Protein AF-A0A1A8A1M4-F1 (afdb_monomer)

Structure (mmCIF, N/CA/C/O backbone):
data_AF-A0A1A8A1M4-F1
#
_entry.id   AF-A0A1A8A1M4-F1
#
loop_
_atom_site.group_PDB
_atom_site.id
_atom_site.type_symbol
_atom_site.label_atom_id
_atom_site.label_alt_id
_atom_site.label_comp_id
_atom_site.label_asym_id
_atom_site.label_entity_id
_atom_site.label_seq_id
_atom_site.pdbx_PDB_ins_code
_atom_site.Cartn_x
_atom_site.Cartn_y
_atom_site.Cartn_z
_atom_site.occupancy
_atom_site.B_iso_or_equiv
_atom_site.auth_seq_id
_atom_site.auth_comp_id
_atom_site.auth_asym_id
_atom_site.auth_atom_id
_atom_site.pdbx_PDB_model_num
ATOM 1 N N . MET A 1 1 ? 53.811 15.452 -68.471 1.00 38.47 1 MET A N 1
ATOM 2 C CA . MET A 1 1 ? 53.722 16.436 -67.363 1.00 38.47 1 MET A CA 1
ATOM 3 C C . MET A 1 1 ? 52.511 16.115 -66.480 1.00 38.47 1 MET A C 1
ATOM 5 O O . MET A 1 1 ? 51.394 16.245 -66.957 1.00 38.47 1 MET A O 1
ATOM 9 N N . ARG A 1 2 ? 52.682 15.656 -65.227 1.00 44.91 2 ARG A N 1
ATOM 10 C CA . ARG A 1 2 ? 51.555 15.418 -64.293 1.00 44.91 2 ARG A CA 1
ATOM 11 C C . ARG A 1 2 ? 51.479 16.559 -63.274 1.00 44.91 2 ARG A C 1
ATOM 13 O O . ARG A 1 2 ? 52.319 16.646 -62.382 1.00 44.91 2 ARG A O 1
ATOM 20 N N . LYS A 1 3 ? 50.482 17.441 -63.409 1.00 47.72 3 LYS A N 1
ATOM 21 C CA . LYS A 1 3 ? 50.199 18.503 -62.430 1.00 47.72 3 LYS A CA 1
ATOM 22 C C . LYS A 1 3 ? 49.657 17.856 -61.147 1.00 47.72 3 LYS A C 1
ATOM 24 O O . LYS A 1 3 ? 48.530 17.374 -61.122 1.00 47.72 3 LYS A O 1
ATOM 29 N N . LYS A 1 4 ? 50.462 17.823 -60.077 1.00 54.47 4 LYS A N 1
ATOM 30 C CA . LYS A 1 4 ? 49.992 17.457 -58.731 1.00 54.47 4 LYS A CA 1
ATOM 31 C C . LYS A 1 4 ? 49.050 18.554 -58.232 1.00 54.47 4 LYS A C 1
ATOM 33 O O . LYS A 1 4 ? 49.494 19.639 -57.862 1.00 54.47 4 LYS A O 1
ATOM 38 N N . VAL A 1 5 ? 47.755 18.255 -58.200 1.00 59.38 5 VAL A N 1
ATOM 39 C CA . VAL A 1 5 ? 46.751 19.073 -57.515 1.00 59.38 5 VAL A CA 1
ATOM 40 C C . VAL A 1 5 ? 47.059 19.017 -56.016 1.00 59.38 5 VAL A C 1
ATOM 42 O O . VAL A 1 5 ? 46.795 18.019 -55.346 1.00 59.38 5 VAL A O 1
ATOM 45 N N . LYS A 1 6 ? 47.674 20.077 -55.475 1.00 56.75 6 LYS A N 1
ATOM 46 C CA . LYS A 1 6 ? 47.853 20.256 -54.026 1.00 56.75 6 LYS A CA 1
ATOM 47 C C . LYS A 1 6 ? 46.473 20.460 -53.398 1.00 56.75 6 LYS A C 1
ATOM 49 O O . LYS A 1 6 ? 45.970 21.577 -53.317 1.00 56.75 6 LYS A O 1
ATOM 54 N N . CYS A 1 7 ? 45.848 19.373 -52.950 1.00 57.12 7 CYS A N 1
ATOM 55 C CA . CYS A 1 7 ? 44.631 19.456 -52.153 1.00 57.12 7 CYS A CA 1
ATOM 56 C C . CYS A 1 7 ? 44.960 20.159 -50.823 1.00 57.12 7 CYS A C 1
ATOM 58 O O . CYS A 1 7 ? 45.786 19.692 -50.038 1.00 57.12 7 CYS A O 1
ATOM 60 N N . ASN A 1 8 ? 44.334 21.313 -50.596 1.00 55.44 8 ASN A N 1
ATOM 61 C CA . ASN A 1 8 ? 44.647 22.241 -49.513 1.00 55.44 8 ASN A CA 1
ATOM 62 C C . ASN A 1 8 ? 44.295 21.638 -48.133 1.00 55.44 8 ASN A C 1
ATOM 64 O O . ASN A 1 8 ? 43.135 21.654 -47.712 1.00 55.44 8 ASN A O 1
ATOM 68 N N . LYS A 1 9 ? 45.304 21.097 -47.426 1.00 58.53 9 LYS A N 1
ATOM 69 C CA . LYS A 1 9 ? 45.198 20.506 -46.071 1.00 58.53 9 LYS A CA 1
ATOM 70 C C . LYS A 1 9 ? 44.503 21.437 -45.063 1.00 58.53 9 LYS A C 1
ATOM 72 O O . LYS A 1 9 ? 43.788 20.948 -44.194 1.00 58.53 9 LYS A O 1
ATOM 77 N N . LYS A 1 10 ? 44.632 22.762 -45.225 1.00 56.28 10 LYS A N 1
ATOM 78 C CA . LYS A 1 10 ? 44.061 23.779 -44.324 1.00 56.28 10 LYS A CA 1
ATOM 79 C C . LYS A 1 10 ? 42.527 23.767 -44.310 1.00 56.28 10 LYS A C 1
ATOM 81 O O . LYS A 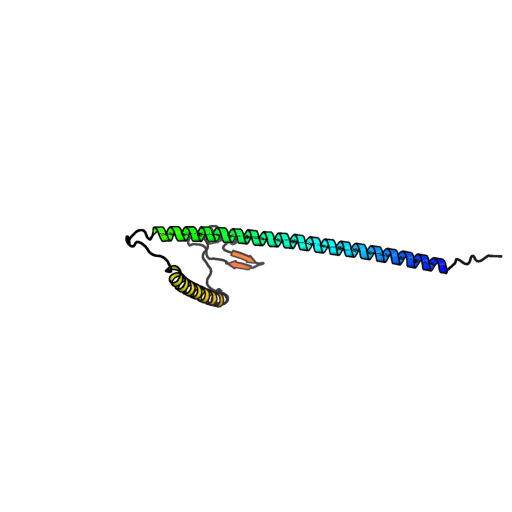1 10 ? 41.923 23.946 -43.258 1.00 56.28 10 LYS A O 1
ATOM 86 N N . LYS A 1 11 ? 41.883 23.465 -45.448 1.00 54.53 11 LYS A N 1
ATOM 87 C CA . LYS A 1 11 ? 40.417 23.338 -45.513 1.00 54.53 11 LYS A CA 1
ATOM 88 C C . LYS A 1 11 ? 39.923 22.093 -44.763 1.00 54.53 11 LYS A C 1
ATOM 90 O O . LYS A 1 11 ? 38.940 22.192 -44.042 1.00 54.53 11 LYS A O 1
ATOM 95 N N . LYS A 1 12 ? 40.616 20.947 -44.850 1.00 56.22 12 LYS A N 1
ATOM 96 C CA . LYS A 1 12 ? 40.195 19.687 -44.191 1.00 56.22 12 LYS A CA 1
ATOM 97 C C . LYS A 1 12 ? 40.135 19.779 -42.656 1.00 56.22 12 LYS A C 1
ATOM 99 O O . LYS A 1 12 ? 39.236 19.183 -42.073 1.00 56.22 12 LYS A O 1
ATOM 104 N N . GLY A 1 13 ? 41.041 20.525 -42.015 1.00 59.72 13 GLY A N 1
ATOM 105 C CA . GLY A 1 13 ? 41.029 20.722 -40.556 1.00 59.72 13 GLY A CA 1
ATOM 106 C C . GLY A 1 13 ? 39.845 21.564 -40.065 1.00 59.72 13 GLY A C 1
ATOM 107 O O . GLY A 1 13 ? 39.176 21.188 -39.110 1.00 59.72 13 GLY A O 1
ATOM 108 N N . HIS A 1 14 ? 39.511 22.645 -40.778 1.00 57.06 14 HIS A N 1
ATOM 109 C CA . HIS A 1 14 ? 38.377 23.512 -40.432 1.00 57.06 14 HIS A CA 1
ATOM 110 C C . HIS A 1 14 ? 37.026 22.773 -40.491 1.00 57.06 14 HIS A C 1
ATOM 112 O O . HIS A 1 14 ? 36.193 22.927 -39.601 1.00 57.06 14 HIS A O 1
ATOM 118 N N . TRP A 1 15 ? 36.821 21.920 -41.503 1.00 53.28 15 TRP A N 1
ATOM 119 C CA . TRP A 1 15 ? 35.607 21.099 -41.606 1.00 53.28 15 TRP A CA 1
ATOM 120 C C . TRP A 1 15 ? 35.506 20.033 -40.509 1.00 53.28 15 TRP A C 1
ATOM 122 O O . TRP A 1 15 ? 34.394 19.698 -40.113 1.00 53.28 15 TRP A O 1
ATOM 132 N N . ARG A 1 16 ? 36.636 19.502 -40.022 1.00 59.44 16 ARG A N 1
ATOM 133 C CA . ARG A 1 16 ? 36.664 18.525 -38.924 1.00 59.44 16 ARG A CA 1
ATOM 134 C C . ARG A 1 16 ? 36.286 19.185 -37.595 1.00 59.44 16 ARG A C 1
ATOM 136 O O . ARG A 1 16 ? 35.302 18.763 -37.001 1.00 59.44 16 ARG A O 1
ATOM 143 N N . ASN A 1 17 ? 36.923 20.307 -37.252 1.00 62.34 17 ASN A N 1
ATOM 144 C CA . ASN A 1 17 ? 36.584 21.076 -36.047 1.00 62.34 17 ASN A CA 1
ATOM 145 C C . ASN A 1 17 ? 35.116 21.531 -36.045 1.00 62.34 17 ASN A C 1
ATOM 147 O O . ASN A 1 17 ? 34.441 21.465 -35.026 1.00 62.34 17 ASN A O 1
ATOM 151 N N . LYS A 1 18 ? 34.574 21.949 -37.200 1.00 63.66 18 LYS A N 1
ATOM 152 C CA . LYS A 1 18 ? 33.163 22.361 -37.309 1.00 63.66 18 LYS A CA 1
ATOM 153 C C . LYS A 1 18 ? 32.174 21.203 -37.116 1.00 63.66 18 LYS A C 1
ATOM 155 O O . LYS A 1 18 ? 31.044 21.444 -36.697 1.00 63.66 18 LYS A O 1
ATOM 160 N N . LYS A 1 19 ? 32.572 19.967 -37.437 1.00 61.72 19 LYS A N 1
ATOM 161 C CA . LYS A 1 19 ? 31.767 18.766 -37.168 1.00 61.72 19 LYS A CA 1
ATOM 162 C C . LYS A 1 19 ? 31.828 18.386 -35.693 1.00 61.72 19 LYS A C 1
ATOM 164 O O . LYS A 1 19 ? 30.778 18.185 -35.102 1.00 61.72 19 LYS A O 1
ATOM 169 N N . GLU A 1 20 ? 33.015 18.388 -35.095 1.00 65.50 20 GLU A N 1
ATOM 170 C CA . GLU A 1 20 ? 33.203 18.079 -33.670 1.00 65.50 20 GLU A CA 1
ATOM 171 C C . GLU A 1 20 ? 32.451 19.069 -32.771 1.00 65.50 20 GLU A C 1
ATOM 173 O O . GLU A 1 20 ? 31.742 18.660 -31.860 1.00 65.50 20 GLU A O 1
ATOM 178 N N . HIS A 1 21 ? 32.471 20.363 -33.102 1.00 61.91 21 HIS A N 1
ATOM 179 C CA . HIS A 1 21 ? 31.728 21.385 -32.355 1.00 61.91 21 HIS A CA 1
ATOM 180 C C . HIS A 1 21 ? 30.199 21.276 -32.500 1.00 61.91 21 HIS A C 1
ATOM 182 O O . HIS A 1 21 ? 29.466 21.757 -31.636 1.00 61.91 21 HIS A O 1
ATOM 188 N N . LYS A 1 22 ? 29.705 20.689 -33.602 1.00 63.59 22 LYS A N 1
ATOM 189 C CA . LYS A 1 22 ? 28.276 20.379 -33.781 1.00 63.59 22 LYS A CA 1
ATOM 190 C C . LYS A 1 22 ? 27.877 19.132 -32.997 1.00 63.59 22 LYS A C 1
ATOM 192 O O . LYS A 1 22 ? 26.816 19.153 -32.390 1.00 63.59 22 LYS A O 1
ATOM 197 N N . GLN A 1 23 ? 28.727 18.107 -33.007 1.00 61.88 23 GLN A N 1
ATOM 198 C CA . GLN A 1 23 ? 28.512 16.854 -32.286 1.00 61.88 23 GLN A CA 1
ATOM 199 C C . GLN A 1 23 ? 28.488 17.088 -30.768 1.00 61.88 23 GLN A C 1
ATOM 201 O O . GLN A 1 23 ? 27.541 16.706 -30.098 1.00 61.88 23 GLN A O 1
ATOM 206 N N . LEU A 1 24 ? 29.463 17.842 -30.246 1.00 63.28 24 LEU A N 1
ATOM 207 C CA . LEU A 1 24 ? 29.519 18.177 -28.823 1.00 63.28 24 LEU A CA 1
ATOM 208 C C . LEU A 1 24 ? 28.249 18.916 -28.378 1.00 63.28 24 LEU A C 1
ATOM 210 O O . LEU A 1 24 ? 27.706 18.626 -27.325 1.00 63.28 24 LEU A O 1
ATOM 214 N N . LYS A 1 25 ? 27.735 19.825 -29.220 1.00 62.88 25 LYS A N 1
ATOM 215 C CA . LYS A 1 25 ? 26.529 20.609 -28.928 1.00 62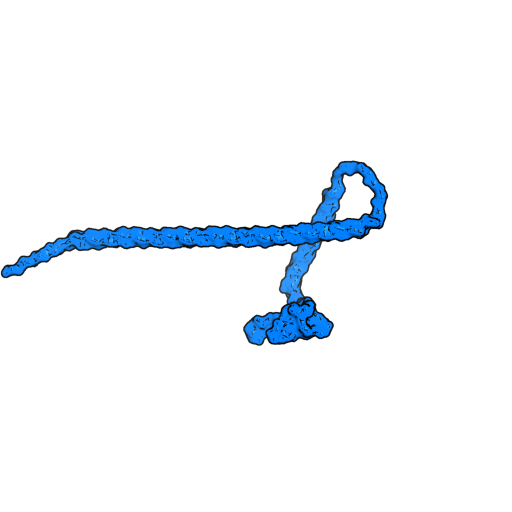.88 25 LYS A CA 1
ATOM 216 C C . LYS A 1 25 ? 25.242 19.779 -28.976 1.00 62.88 25 LYS A C 1
ATOM 218 O O . LYS A 1 25 ? 24.327 20.101 -28.230 1.00 62.88 25 LYS A O 1
ATOM 223 N N . SER A 1 26 ? 25.160 18.746 -29.822 1.00 65.31 26 SER A N 1
ATOM 224 C CA . SER A 1 26 ? 24.027 17.808 -29.808 1.00 65.31 26 SER A CA 1
ATOM 225 C C . SER A 1 26 ? 24.063 16.894 -28.585 1.00 65.31 26 SER A C 1
ATOM 227 O O . SER A 1 26 ? 23.025 16.672 -27.965 1.00 65.31 26 SER A O 1
ATOM 229 N N . ASP A 1 27 ? 25.252 16.436 -28.194 1.00 65.69 27 ASP A N 1
ATOM 230 C CA . ASP A 1 27 ? 25.415 15.555 -27.036 1.00 65.69 27 ASP A CA 1
ATOM 231 C C . ASP A 1 27 ? 25.069 16.288 -25.727 1.00 65.69 27 ASP A C 1
ATOM 233 O O . ASP A 1 27 ? 24.346 15.738 -24.899 1.00 65.69 27 ASP A O 1
ATOM 237 N N . THR A 1 28 ? 25.456 17.568 -25.582 1.00 66.81 28 THR A N 1
ATOM 238 C CA . THR A 1 28 ? 25.064 18.382 -24.411 1.00 66.81 28 THR A CA 1
ATOM 239 C C . THR A 1 28 ? 23.548 18.601 -24.338 1.00 66.81 28 THR A C 1
ATOM 241 O O . THR A 1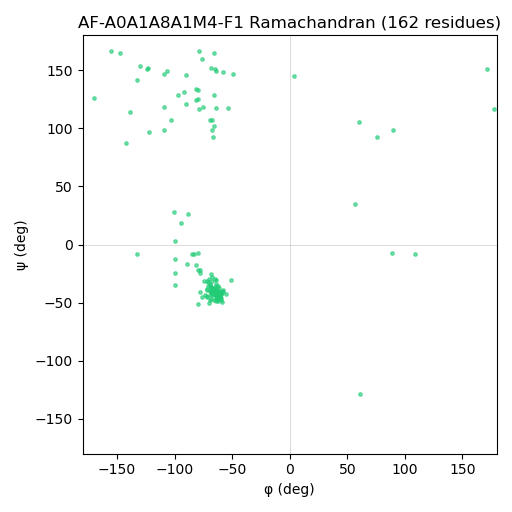 28 ? 22.975 18.575 -23.255 1.00 66.81 28 THR A O 1
ATOM 244 N N . THR A 1 29 ? 22.864 18.792 -25.476 1.00 72.81 29 THR A N 1
ATOM 245 C CA . THR A 1 29 ? 21.399 18.970 -25.475 1.00 72.81 29 THR A CA 1
ATOM 246 C C . THR A 1 29 ? 20.642 17.688 -25.135 1.00 72.81 29 THR A C 1
ATOM 248 O O . THR A 1 29 ? 19.616 17.747 -24.465 1.00 72.81 29 THR A O 1
ATOM 251 N N . GLU A 1 30 ? 21.134 16.527 -25.569 1.00 75.25 30 GLU A N 1
ATOM 252 C CA . GLU A 1 30 ? 20.534 15.227 -25.242 1.00 75.25 30 GLU A CA 1
ATOM 253 C C . GLU A 1 30 ? 20.704 14.880 -23.756 1.00 75.25 30 GLU A C 1
ATOM 255 O O . GLU A 1 30 ? 19.824 14.263 -23.153 1.00 75.25 30 GLU A O 1
ATOM 260 N N . GLU A 1 31 ? 21.826 15.283 -23.158 1.00 77.75 31 GLU A N 1
ATOM 261 C CA . GLU A 1 31 ? 22.102 15.112 -21.733 1.00 77.75 31 GLU A CA 1
ATOM 262 C C . GLU A 1 31 ? 21.208 16.005 -20.863 1.00 77.75 31 GLU A C 1
ATOM 264 O O . GLU A 1 31 ? 20.512 15.482 -19.995 1.00 77.75 31 GLU A O 1
ATOM 269 N N . GLU A 1 32 ? 21.084 17.294 -21.190 1.00 77.38 32 GLU A N 1
ATOM 270 C CA . GLU A 1 32 ? 20.144 18.226 -20.539 1.00 77.38 32 GLU A CA 1
ATOM 271 C C . GLU A 1 32 ? 18.686 17.727 -20.591 1.00 77.38 32 GLU A C 1
ATOM 273 O O . GLU A 1 32 ? 17.962 17.759 -19.594 1.00 77.38 32 GLU A O 1
ATOM 278 N N . ILE A 1 33 ? 18.239 17.195 -21.737 1.00 76.06 33 ILE A N 1
ATOM 279 C CA . ILE A 1 33 ? 16.887 16.625 -21.877 1.00 76.06 33 ILE A CA 1
ATOM 280 C C . ILE A 1 33 ? 16.712 15.390 -20.979 1.00 76.06 33 ILE A C 1
ATOM 282 O O . ILE A 1 33 ? 15.638 15.182 -20.401 1.00 76.06 33 ILE A O 1
ATOM 286 N N . ARG A 1 34 ? 17.750 14.557 -20.849 1.00 77.62 34 ARG A N 1
ATOM 287 C CA . ARG A 1 34 ? 17.732 13.352 -20.008 1.00 77.62 34 ARG A CA 1
ATOM 288 C C . ARG A 1 34 ? 17.676 13.708 -18.525 1.00 77.62 34 ARG A C 1
ATOM 290 O O . ARG A 1 34 ? 16.902 13.090 -17.787 1.00 77.62 34 ARG A O 1
ATOM 297 N N . GLU A 1 35 ? 18.427 14.719 -18.102 1.00 83.06 35 GLU A N 1
ATOM 298 C CA . GLU A 1 35 ? 18.373 15.243 -16.737 1.00 83.06 35 GLU A CA 1
ATOM 299 C C . GLU A 1 35 ? 17.001 15.848 -16.432 1.00 83.06 35 GLU A C 1
ATOM 301 O O . GLU A 1 35 ? 16.357 15.443 -15.462 1.00 83.06 35 GLU A O 1
ATOM 306 N N . ALA A 1 36 ? 16.473 16.703 -17.312 1.00 81.75 36 ALA A N 1
ATOM 307 C CA . ALA A 1 36 ? 15.150 17.305 -17.147 1.00 81.75 36 ALA A CA 1
ATOM 308 C C . ALA A 1 36 ? 14.031 16.252 -17.036 1.00 81.75 36 ALA A C 1
ATOM 310 O O . ALA A 1 36 ? 13.137 16.362 -16.193 1.00 81.75 36 ALA A O 1
ATOM 311 N N . LYS A 1 37 ? 14.094 15.183 -17.841 1.00 85.38 37 LYS A N 1
ATOM 312 C CA . LYS A 1 37 ? 13.120 14.079 -17.801 1.00 85.38 37 LYS A CA 1
ATOM 313 C C . LYS A 1 37 ? 13.218 13.260 -16.513 1.00 85.38 37 LYS A C 1
ATOM 315 O O . LYS A 1 37 ? 12.193 12.838 -15.974 1.00 85.38 37 LYS A O 1
ATOM 320 N N . THR A 1 38 ? 14.433 13.068 -16.005 1.00 88.81 38 THR A N 1
ATOM 321 C CA . THR A 1 38 ? 14.686 12.373 -14.736 1.00 88.81 38 THR A CA 1
ATOM 322 C C . THR A 1 38 ? 14.163 13.195 -13.559 1.00 88.81 38 THR A C 1
ATOM 324 O O . THR A 1 38 ? 13.408 12.673 -12.742 1.00 88.81 38 THR A O 1
ATOM 327 N N . ILE A 1 39 ? 14.458 14.498 -13.523 1.00 88.56 39 ILE A N 1
ATOM 328 C CA . ILE A 1 39 ? 13.968 15.431 -12.497 1.00 88.56 39 ILE A CA 1
ATOM 329 C C . ILE A 1 39 ? 12.436 15.491 -12.501 1.00 88.56 39 ILE A C 1
ATOM 331 O O . ILE A 1 39 ? 11.808 15.402 -11.443 1.00 88.56 39 ILE A O 1
ATOM 335 N N . PHE A 1 40 ? 11.816 15.582 -13.682 1.00 89.62 40 PHE A N 1
ATOM 336 C CA . PHE A 1 40 ? 10.359 15.581 -13.809 1.00 89.62 40 PHE A CA 1
ATOM 337 C C . PHE A 1 40 ? 9.745 14.280 -13.275 1.00 89.62 40 PHE A C 1
ATOM 339 O O . PHE A 1 40 ? 8.800 14.321 -12.488 1.00 89.62 40 PHE A O 1
ATOM 346 N N . SER A 1 41 ? 10.318 13.127 -13.634 1.00 84.81 41 SER A N 1
ATOM 347 C CA . SER A 1 41 ? 9.873 11.822 -13.133 1.00 84.81 41 SER A CA 1
ATOM 348 C C . SER A 1 41 ? 9.991 11.720 -11.608 1.00 84.81 41 SER A C 1
ATOM 350 O O . SER A 1 41 ? 9.039 11.313 -10.942 1.00 84.81 41 SER A O 1
ATOM 352 N N . ILE A 1 42 ? 11.116 12.149 -11.028 1.00 89.94 42 ILE A N 1
ATOM 353 C CA . ILE A 1 42 ? 11.323 12.155 -9.571 1.00 89.94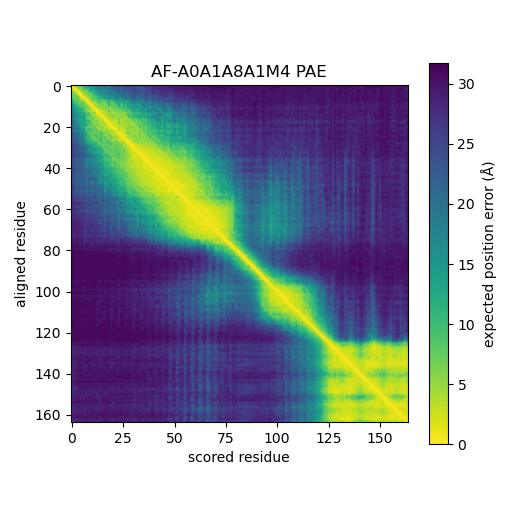 42 ILE A CA 1
ATOM 354 C C . ILE A 1 42 ? 10.293 13.061 -8.883 1.00 89.94 42 ILE A C 1
ATOM 356 O O . ILE A 1 42 ? 9.667 12.645 -7.910 1.00 89.94 42 ILE A O 1
ATOM 360 N N . SER A 1 43 ? 10.062 14.268 -9.409 1.00 88.44 43 SER A N 1
ATOM 361 C CA . SER A 1 43 ? 9.088 15.217 -8.853 1.00 88.44 43 SER A CA 1
ATOM 362 C C . SER A 1 43 ? 7.662 14.656 -8.848 1.00 88.44 43 SER A C 1
ATOM 364 O O . SER A 1 43 ? 6.941 14.789 -7.856 1.00 88.44 43 SER A O 1
ATOM 366 N N . VAL A 1 44 ? 7.257 13.991 -9.934 1.00 91.19 44 VAL A N 1
ATOM 367 C CA . VAL A 1 44 ? 5.939 13.353 -10.044 1.00 91.19 44 VAL A CA 1
ATOM 368 C C . VAL A 1 44 ? 5.807 12.194 -9.054 1.00 91.19 44 VAL A C 1
ATOM 370 O O . VAL A 1 44 ? 4.826 12.141 -8.313 1.00 91.19 44 VAL A O 1
ATOM 373 N N . ASN A 1 45 ? 6.802 11.307 -8.978 1.00 88.50 45 ASN A N 1
ATOM 374 C CA . ASN A 1 45 ? 6.784 10.179 -8.043 1.00 88.50 45 ASN A CA 1
ATOM 375 C C . ASN A 1 45 ? 6.755 10.639 -6.578 1.00 88.50 45 ASN A C 1
ATOM 377 O O . ASN A 1 45 ? 5.997 10.092 -5.780 1.00 88.50 45 ASN A O 1
ATOM 381 N N . LEU A 1 46 ? 7.512 11.684 -6.228 1.00 90.44 46 LEU A N 1
ATOM 382 C CA . LEU A 1 46 ? 7.525 12.234 -4.873 1.00 90.44 46 LEU A CA 1
ATOM 383 C C . LEU A 1 46 ? 6.166 12.834 -4.482 1.00 90.44 46 LEU A C 1
ATOM 385 O O . LEU A 1 46 ? 5.695 12.623 -3.365 1.00 90.44 46 LEU A O 1
ATOM 389 N N . LYS A 1 47 ? 5.496 13.531 -5.410 1.00 92.06 47 LYS A N 1
ATOM 390 C CA . LYS A 1 47 ? 4.132 14.040 -5.195 1.00 92.06 47 LYS A CA 1
ATOM 391 C C . LYS A 1 47 ? 3.121 12.913 -5.001 1.00 92.06 47 LYS A C 1
ATOM 393 O O . LYS A 1 47 ? 2.287 13.006 -4.107 1.00 92.06 47 LYS A O 1
ATOM 398 N N . ILE A 1 48 ? 3.205 11.849 -5.799 1.00 89.31 48 ILE A N 1
ATOM 399 C CA . ILE A 1 48 ? 2.330 10.673 -5.668 1.00 89.31 48 ILE A CA 1
ATOM 400 C C . ILE A 1 48 ? 2.547 9.989 -4.315 1.00 89.31 48 ILE A C 1
ATOM 402 O O . ILE A 1 48 ? 1.579 9.669 -3.631 1.00 89.31 48 ILE A O 1
ATOM 406 N N . PHE A 1 49 ? 3.802 9.815 -3.899 1.00 88.69 49 PHE A N 1
ATOM 407 C CA . PHE A 1 49 ? 4.134 9.223 -2.605 1.00 88.69 49 PHE A CA 1
ATOM 408 C C . PHE A 1 49 ? 3.627 10.076 -1.435 1.00 88.69 49 PHE A C 1
ATOM 410 O O . PHE A 1 49 ? 3.031 9.551 -0.498 1.00 88.69 49 PHE A O 1
ATOM 417 N N . SER A 1 50 ? 3.783 11.401 -1.516 1.00 84.81 50 SER A N 1
ATOM 418 C CA . SER A 1 50 ? 3.233 12.330 -0.525 1.00 84.81 50 SER A CA 1
ATOM 419 C C . SER A 1 50 ? 1.702 12.261 -0.459 1.00 84.81 50 SER A C 1
ATOM 421 O O . SER A 1 50 ? 1.151 12.159 0.633 1.00 84.81 50 SER A O 1
ATOM 423 N N . LEU A 1 51 ? 1.010 12.229 -1.603 1.00 87.31 51 LEU A N 1
ATOM 424 C CA . LEU A 1 51 ? -0.445 12.043 -1.666 1.00 87.31 51 LEU A CA 1
ATOM 425 C C . LEU A 1 51 ? -0.884 10.715 -1.040 1.00 87.31 51 LEU A C 1
ATOM 427 O O . LEU A 1 51 ? -1.865 10.682 -0.301 1.00 87.31 51 LEU A O 1
ATOM 431 N N . PHE A 1 52 ? -0.154 9.633 -1.308 1.00 83.19 52 PHE A N 1
ATOM 432 C CA . PHE A 1 52 ? -0.430 8.323 -0.728 1.00 83.19 52 PHE A CA 1
ATOM 433 C C . PHE A 1 52 ? -0.292 8.345 0.801 1.00 83.19 52 PHE A C 1
ATOM 435 O O . PHE A 1 52 ? -1.225 7.952 1.499 1.00 83.19 52 PHE A O 1
ATOM 442 N N . LEU A 1 53 ? 0.809 8.903 1.318 1.00 81.31 53 LEU A N 1
ATOM 443 C CA . LEU A 1 53 ? 1.033 9.072 2.757 1.00 81.31 53 LEU A CA 1
ATOM 444 C C . LEU A 1 53 ? -0.050 9.927 3.424 1.00 81.31 53 LEU A C 1
ATOM 446 O O . LEU A 1 53 ? -0.534 9.582 4.502 1.00 81.31 53 LEU A O 1
ATOM 450 N N . VAL A 1 54 ? -0.459 11.027 2.783 1.00 89.25 54 VAL A N 1
ATOM 451 C CA . VAL A 1 54 ? -1.540 11.887 3.284 1.00 89.25 54 VAL A CA 1
ATOM 452 C C . VAL A 1 54 ? -2.857 11.113 3.329 1.00 89.25 54 VAL A C 1
ATOM 454 O O . VAL A 1 54 ? -3.541 11.147 4.346 1.00 89.25 54 VAL A O 1
ATOM 457 N N . MET A 1 55 ? -3.203 10.362 2.283 1.00 82.19 55 MET A N 1
ATOM 458 C CA . MET A 1 55 ? -4.441 9.576 2.244 1.00 82.19 55 MET A CA 1
ATOM 459 C C . MET A 1 55 ? -4.472 8.454 3.288 1.00 82.19 55 MET A C 1
ATOM 461 O O . MET A 1 55 ? -5.518 8.220 3.895 1.00 82.19 55 MET A O 1
ATOM 465 N N . GLU A 1 56 ? -3.353 7.769 3.528 1.00 83.69 56 GLU A N 1
ATOM 466 C CA . GLU A 1 56 ? -3.259 6.777 4.606 1.00 83.69 56 GLU A CA 1
ATOM 467 C C . GLU A 1 56 ? -3.365 7.421 5.990 1.00 83.69 56 GLU A C 1
ATOM 469 O O . GLU A 1 56 ? -4.101 6.923 6.842 1.00 83.69 56 GLU A O 1
ATOM 474 N N . SER A 1 57 ? -2.719 8.572 6.185 1.00 83.62 57 SER A N 1
ATOM 475 C CA . SER A 1 57 ? -2.813 9.338 7.432 1.00 83.62 57 SER A CA 1
ATOM 476 C C . SER A 1 57 ? -4.247 9.798 7.699 1.00 83.62 57 SER A C 1
ATOM 478 O O . SER A 1 57 ? -4.743 9.647 8.810 1.00 83.62 57 SER A O 1
ATOM 480 N N . LEU A 1 58 ? -4.957 10.288 6.678 1.00 87.88 58 LEU A N 1
ATOM 481 C CA . LEU A 1 58 ? -6.365 10.685 6.788 1.00 87.88 58 LEU A CA 1
ATOM 482 C C . LEU A 1 58 ? -7.263 9.502 7.160 1.00 87.88 58 LEU A C 1
ATOM 484 O O . LEU A 1 58 ? -8.125 9.640 8.024 1.00 87.88 58 LEU A O 1
ATOM 488 N N . ARG A 1 59 ? -7.045 8.327 6.555 1.00 88.31 59 ARG A N 1
ATOM 489 C CA . ARG A 1 59 ? -7.768 7.103 6.933 1.00 88.31 59 ARG A CA 1
ATOM 490 C C . ARG A 1 59 ? -7.515 6.750 8.394 1.00 88.31 59 ARG A C 1
ATOM 492 O O . ARG A 1 59 ? -8.474 6.510 9.118 1.00 88.31 59 ARG A O 1
ATOM 499 N N . ALA A 1 60 ? -6.256 6.753 8.831 1.00 86.00 60 ALA A N 1
ATOM 500 C CA . ALA A 1 60 ? -5.899 6.466 10.217 1.00 86.00 60 ALA A CA 1
ATOM 501 C C . ALA A 1 60 ? -6.560 7.454 11.191 1.00 86.00 60 ALA A C 1
ATOM 503 O O . ALA A 1 60 ? -7.175 7.026 12.164 1.00 86.00 60 ALA A O 1
ATOM 504 N N . VAL A 1 61 ? -6.518 8.758 10.895 1.00 90.38 61 VAL A N 1
ATOM 505 C CA . VAL A 1 61 ? -7.169 9.799 11.708 1.00 90.38 61 VAL A CA 1
ATOM 506 C C . VAL A 1 61 ? -8.680 9.580 11.792 1.00 90.38 61 VAL A C 1
ATOM 508 O O . VAL A 1 61 ? -9.237 9.660 12.884 1.00 90.38 61 VAL A O 1
ATOM 511 N N . VAL A 1 62 ? -9.345 9.258 10.678 1.00 91.19 62 VAL A N 1
ATOM 512 C CA . VAL A 1 62 ? -10.789 8.967 10.661 1.00 91.19 62 VAL A CA 1
ATOM 513 C C . VAL A 1 62 ? -11.117 7.713 11.476 1.00 91.19 62 VAL A C 1
ATOM 515 O O . VAL A 1 62 ? -12.067 7.724 12.253 1.00 91.19 62 VAL A O 1
ATOM 518 N N . TYR A 1 63 ? -10.338 6.636 11.353 1.00 88.50 63 TYR A N 1
ATOM 519 C CA . TYR A 1 63 ? -10.575 5.423 12.143 1.00 88.50 63 TYR A CA 1
ATOM 520 C C . TYR A 1 63 ? -10.384 5.665 13.639 1.00 88.50 63 TYR A C 1
ATOM 522 O O . TYR A 1 63 ? -11.216 5.237 14.439 1.00 88.50 63 TYR A O 1
ATOM 530 N N . LEU A 1 64 ? -9.320 6.375 14.017 1.00 90.19 64 LEU A N 1
ATOM 531 C CA . LEU A 1 64 ? -9.050 6.712 15.411 1.00 90.19 64 LEU A CA 1
ATOM 532 C C . LEU A 1 64 ? -10.125 7.640 15.981 1.00 90.19 64 LEU A C 1
ATOM 534 O O . LEU A 1 64 ? -10.577 7.414 17.098 1.00 90.19 64 LEU A O 1
ATOM 538 N N . SER A 1 65 ? -10.587 8.642 15.228 1.00 91.81 65 SER A N 1
ATOM 539 C CA . SER A 1 65 ? -11.631 9.552 15.709 1.00 91.81 65 SER A CA 1
ATOM 540 C C . SER A 1 65 ? -12.974 8.846 15.901 1.00 91.81 65 SER A C 1
ATOM 542 O O . SER A 1 65 ? -13.632 9.059 16.921 1.00 91.81 65 SER A O 1
ATOM 544 N N . VAL A 1 66 ? -13.361 7.956 14.981 1.00 92.75 66 VAL A N 1
ATOM 545 C CA . VAL A 1 66 ? -14.571 7.131 15.116 1.00 92.75 66 VAL A CA 1
ATOM 546 C C . VAL A 1 66 ? -14.445 6.204 16.318 1.00 92.75 66 VAL A C 1
ATOM 548 O O . VAL A 1 66 ? -15.357 6.150 17.140 1.00 92.75 66 VAL A O 1
ATOM 551 N N . PHE A 1 67 ? -13.309 5.522 16.467 1.00 90.44 67 PHE A N 1
ATOM 552 C CA . PHE A 1 67 ? -13.060 4.637 17.602 1.00 90.44 67 PHE A CA 1
ATOM 553 C C . PHE A 1 67 ? -13.152 5.387 18.935 1.00 90.44 67 PHE A C 1
ATOM 555 O O . PHE A 1 67 ? -13.897 4.973 19.818 1.00 90.44 67 PHE A O 1
ATOM 562 N N . LEU A 1 68 ? -12.474 6.530 19.068 1.00 89.06 68 LEU A N 1
ATOM 563 C CA . LEU A 1 68 ? -12.534 7.357 20.276 1.00 89.06 68 LEU A CA 1
ATOM 564 C C . LEU A 1 68 ? -13.954 7.866 20.556 1.00 89.06 68 LEU A C 1
ATOM 566 O O . LEU A 1 68 ? -14.378 7.891 21.711 1.00 89.06 68 LEU A O 1
ATOM 570 N N . SER A 1 69 ? -14.713 8.218 19.516 1.00 87.44 69 SER A N 1
ATOM 571 C CA . SER A 1 69 ? -16.111 8.645 19.656 1.00 87.44 69 SER A CA 1
ATOM 572 C C . SER A 1 69 ? -17.001 7.515 20.180 1.00 87.44 69 SER A C 1
ATOM 574 O O . SER A 1 69 ? -17.799 7.732 21.091 1.00 87.44 69 SER A O 1
ATOM 576 N N . LEU A 1 70 ? -16.829 6.296 19.660 1.00 89.25 70 LEU A N 1
ATOM 577 C CA . LEU A 1 70 ? -17.535 5.108 20.142 1.00 89.25 70 LEU A CA 1
ATOM 578 C C . LEU A 1 70 ? -17.170 4.800 21.594 1.00 89.25 70 LEU A C 1
ATOM 580 O O . LEU A 1 70 ? -18.064 4.611 22.414 1.00 89.25 70 LEU A O 1
ATOM 584 N N . MET A 1 71 ? -15.879 4.821 21.933 1.00 82.00 71 MET A N 1
ATOM 585 C CA . MET A 1 71 ? -15.426 4.587 23.306 1.00 82.00 71 MET A CA 1
ATOM 586 C C . MET A 1 71 ? -15.994 5.639 24.261 1.00 82.00 71 MET A C 1
ATOM 588 O O . MET A 1 71 ? -16.493 5.294 25.326 1.00 82.00 71 MET A O 1
ATOM 592 N N . THR A 1 72 ? -16.024 6.911 23.859 1.00 82.75 72 THR A N 1
ATOM 593 C CA . THR A 1 72 ? -16.615 7.985 24.671 1.00 82.75 72 THR A CA 1
ATOM 594 C C . THR A 1 72 ? -18.119 7.774 24.875 1.00 82.75 72 THR A C 1
ATOM 596 O O . THR A 1 72 ? -18.612 7.933 25.989 1.00 82.75 72 THR A O 1
ATOM 599 N N . SER A 1 73 ? -18.848 7.361 23.832 1.00 78.62 73 SER A N 1
ATOM 600 C CA . SER A 1 73 ? -20.284 7.059 23.923 1.00 78.62 73 SER A CA 1
ATOM 601 C C . SER A 1 73 ? -20.581 5.858 24.826 1.00 78.62 73 SER A C 1
ATOM 603 O O . SER A 1 73 ? -21.553 5.894 25.578 1.00 78.62 73 SER A O 1
ATOM 605 N N . VAL A 1 74 ? -19.770 4.798 24.759 1.00 76.75 74 VAL A N 1
ATOM 606 C CA . VAL A 1 74 ? -19.931 3.594 25.592 1.00 76.75 74 VAL A CA 1
ATOM 607 C C . VAL A 1 74 ? -19.640 3.918 27.058 1.00 76.75 74 VAL A C 1
ATOM 609 O O . VAL A 1 74 ? -20.435 3.572 27.927 1.00 76.75 74 VAL A O 1
ATOM 612 N N . CYS A 1 75 ? -18.577 4.679 27.330 1.00 73.06 75 CYS A N 1
ATOM 613 C CA . CYS A 1 75 ? -18.231 5.115 28.684 1.00 73.06 75 CYS A CA 1
ATOM 614 C C . CYS A 1 75 ? -19.289 6.043 29.312 1.00 73.06 75 CYS A C 1
ATOM 616 O O . CYS A 1 75 ? -19.460 6.042 30.530 1.00 73.06 75 CYS A O 1
ATOM 618 N N . GLN A 1 76 ? -20.013 6.838 28.513 1.00 66.19 76 GLN A N 1
ATOM 619 C CA . GLN A 1 76 ? -21.138 7.645 29.009 1.00 66.19 76 GLN A CA 1
ATOM 620 C C . GLN A 1 76 ? -22.386 6.797 29.299 1.00 66.19 76 GLN A C 1
ATOM 622 O O . GLN A 1 76 ? -23.124 7.111 30.232 1.00 66.19 76 GLN A O 1
ATOM 627 N N . GLY A 1 77 ? -22.598 5.706 28.553 1.00 58.72 77 GLY A N 1
ATOM 628 C CA . GLY A 1 77 ? -23.712 4.775 28.763 1.00 58.72 77 GLY A CA 1
ATOM 629 C C . GLY A 1 77 ? -23.658 4.037 30.104 1.00 58.72 77 GLY A C 1
ATOM 630 O O . GLY A 1 77 ? -24.701 3.751 30.686 1.00 58.72 77 GLY A O 1
ATOM 631 N N . GLU A 1 78 ? -22.458 3.801 30.642 1.00 51.56 78 GLU A N 1
ATOM 632 C CA . GLU A 1 78 ? -22.273 3.192 31.969 1.00 51.56 78 GLU A CA 1
ATOM 633 C C . GLU A 1 78 ? -22.339 4.206 33.127 1.00 51.56 78 GLU A C 1
ATOM 635 O O . GLU A 1 78 ? -22.412 3.817 34.290 1.00 51.56 78 GLU A O 1
ATOM 640 N N . ARG A 1 79 ? -22.376 5.516 32.838 1.00 48.62 79 ARG A N 1
ATOM 641 C CA . ARG A 1 79 ? -22.416 6.594 33.846 1.00 48.62 79 ARG A CA 1
ATOM 642 C C . ARG A 1 79 ? -23.839 7.075 34.173 1.00 48.62 79 ARG A C 1
ATOM 644 O O . ARG A 1 79 ? -24.017 8.163 34.712 1.00 48.62 79 ARG A O 1
ATOM 651 N N . SER A 1 80 ? -24.854 6.269 33.848 1.00 43.38 80 SER A N 1
ATOM 652 C CA . SER A 1 80 ? -26.278 6.566 34.079 1.00 43.38 80 SER A CA 1
ATOM 653 C C . SER A 1 80 ? -26.873 5.861 35.312 1.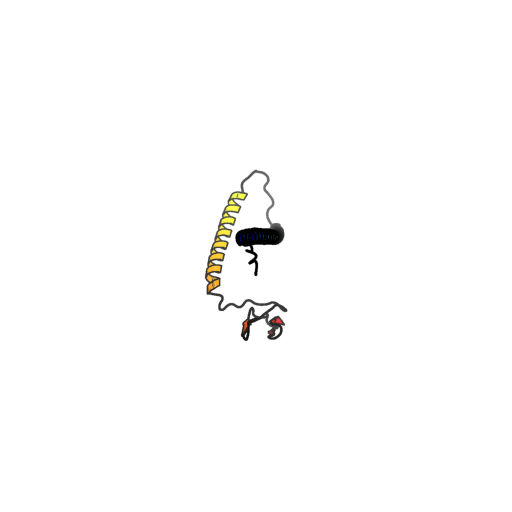00 43.38 80 SER A C 1
ATOM 655 O O . SER A 1 80 ? -28.081 5.624 35.368 1.00 43.38 80 SER A O 1
ATOM 657 N N . SER A 1 81 ? -26.062 5.551 36.325 1.00 42.75 81 SER A N 1
ATOM 658 C CA . SER A 1 81 ? -26.562 5.262 37.672 1.00 42.75 81 SER A CA 1
ATOM 659 C C . SER A 1 81 ? -25.634 5.935 38.687 1.00 42.75 81 SER A C 1
ATOM 661 O O . SER A 1 81 ? -24.466 5.581 38.770 1.00 42.75 81 SER A O 1
ATOM 663 N N . GLU A 1 82 ? -26.174 6.929 39.399 1.00 40.53 82 GLU A N 1
ATOM 664 C CA . GLU A 1 82 ? -25.539 7.827 40.388 1.00 40.53 82 GLU A CA 1
ATOM 665 C C . GLU A 1 82 ? -24.648 8.955 39.822 1.00 40.53 82 GLU A C 1
ATOM 667 O O . GLU A 1 82 ? -23.442 8.821 39.654 1.00 40.53 82 GLU A O 1
ATOM 672 N N . ASN A 1 83 ? -25.202 10.150 39.589 1.00 31.86 83 ASN A N 1
ATOM 673 C CA . ASN A 1 83 ? -25.452 11.126 40.658 1.00 31.86 83 ASN A CA 1
ATOM 674 C C . ASN A 1 83 ? -26.035 12.420 40.054 1.00 31.86 83 ASN A C 1
ATOM 676 O O . ASN A 1 83 ? -25.403 13.102 39.247 1.00 31.86 83 ASN A O 1
ATOM 680 N N . GLN A 1 84 ? -27.266 12.737 40.443 1.00 44.69 84 GLN A N 1
ATOM 681 C CA . GLN A 1 84 ? -27.834 14.074 40.309 1.00 44.69 84 GLN A CA 1
ATOM 682 C C . GLN A 1 84 ? -27.100 15.024 41.265 1.00 44.69 84 GLN A C 1
ATOM 684 O O . GLN A 1 84 ? -26.719 14.611 42.355 1.00 44.69 84 GLN A O 1
ATOM 689 N N . LEU A 1 85 ? -27.052 16.307 40.890 1.00 40.97 85 LEU A N 1
ATOM 690 C CA . LEU A 1 85 ? -26.643 17.466 41.699 1.00 40.97 85 LEU A CA 1
ATOM 691 C C . LEU A 1 85 ? -25.139 17.819 41.665 1.00 40.97 85 LEU A C 1
ATOM 693 O O . LEU A 1 85 ? -24.334 17.274 42.406 1.00 40.97 85 LEU A O 1
ATOM 697 N N . GLN A 1 86 ? -24.766 18.800 40.836 1.00 31.88 86 GLN A N 1
ATOM 698 C CA . GLN A 1 86 ? -24.467 20.152 41.332 1.00 31.88 86 GLN A CA 1
ATOM 699 C C . GLN A 1 86 ? -24.299 21.129 40.152 1.00 31.88 86 GLN A C 1
ATOM 701 O O . GLN A 1 86 ? -23.531 20.920 39.218 1.00 31.88 86 GLN A O 1
ATOM 706 N N . SER A 1 87 ? -25.073 22.201 40.225 1.00 37.44 87 SER A N 1
ATOM 707 C CA . SER A 1 87 ? -25.063 23.411 39.410 1.00 37.44 87 SER A CA 1
ATOM 708 C C . SER A 1 87 ? -23.776 24.241 39.548 1.00 37.44 87 SER A C 1
ATOM 710 O O . SER A 1 87 ? -23.271 24.353 40.659 1.00 37.44 87 SER A O 1
ATOM 712 N N . VAL A 1 88 ? -23.402 24.938 38.463 1.00 46.62 88 VAL A N 1
ATOM 713 C CA . VAL A 1 88 ? -22.667 26.228 38.417 1.00 46.62 88 VAL A CA 1
ATOM 714 C C . VAL A 1 88 ? -21.268 26.259 39.059 1.00 46.62 88 VAL A C 1
ATOM 716 O O . VAL A 1 88 ? -21.146 26.354 40.272 1.00 46.62 88 VAL A O 1
ATOM 719 N N . SER A 1 89 ? -20.217 26.275 38.230 1.00 33.91 89 SER A N 1
ATOM 720 C CA . SER A 1 89 ? -19.227 27.369 38.125 1.00 33.91 89 SER A CA 1
ATOM 721 C C . SER A 1 89 ? -18.042 26.962 37.237 1.00 33.91 89 SER A C 1
ATOM 723 O O . SER A 1 89 ? -17.708 25.788 37.109 1.00 33.91 89 SER A O 1
ATOM 725 N N . ASP A 1 90 ? -17.461 27.976 36.611 1.00 33.44 90 ASP A N 1
ATOM 726 C CA . ASP A 1 90 ? -16.333 28.010 35.680 1.00 33.44 90 ASP A CA 1
ATOM 727 C C . ASP A 1 90 ? -15.065 27.230 36.134 1.00 33.44 90 ASP A C 1
ATOM 729 O O . ASP A 1 90 ? -14.790 27.164 37.326 1.00 33.44 90 ASP A O 1
ATOM 733 N N . GLU A 1 91 ? -14.330 26.655 35.158 1.00 37.41 91 GLU A N 1
ATOM 734 C CA . GLU A 1 91 ? -12.935 26.110 35.115 1.00 37.41 91 GLU A CA 1
ATOM 735 C C . GLU A 1 91 ? -12.063 26.074 36.408 1.00 37.41 91 GLU A C 1
ATOM 737 O O . GLU A 1 91 ? -12.061 27.058 37.143 1.00 37.41 91 GLU A O 1
ATOM 742 N N . PRO A 1 92 ? -11.174 25.065 36.657 1.00 43.12 92 PRO A N 1
ATOM 743 C CA . PRO A 1 92 ? -10.501 24.173 35.697 1.00 43.12 92 PRO A CA 1
ATOM 744 C C . PRO A 1 92 ? -10.351 22.718 36.221 1.00 43.12 92 PRO A C 1
ATOM 746 O O . PRO A 1 92 ? -9.332 22.339 36.800 1.00 43.12 92 PRO A O 1
ATOM 749 N N . VAL A 1 93 ? -11.349 21.854 36.021 1.00 48.59 93 VAL A N 1
ATOM 750 C CA . VAL A 1 93 ? -11.233 20.419 36.390 1.00 48.59 93 VAL A CA 1
ATOM 751 C C . VAL A 1 93 ? -10.486 19.618 35.311 1.00 48.59 93 VAL A C 1
ATOM 753 O O . VAL A 1 93 ? -9.951 18.540 35.574 1.00 48.59 93 VAL A O 1
ATOM 756 N N . PHE A 1 94 ? -10.371 20.174 34.101 1.00 44.19 94 PHE A N 1
ATOM 757 C CA . PHE A 1 94 ? -9.746 19.510 32.960 1.00 44.19 94 PHE A CA 1
ATOM 758 C C . PHE A 1 94 ? -8.239 19.278 33.163 1.00 44.19 94 PHE A C 1
ATOM 760 O O . PHE A 1 94 ? -7.746 18.204 32.841 1.00 44.19 94 PHE A O 1
ATOM 767 N N . GLY A 1 95 ? -7.521 20.225 33.781 1.00 43.03 95 GLY A N 1
ATOM 768 C CA . GLY A 1 95 ? -6.060 20.171 33.929 1.00 43.03 95 GLY A CA 1
ATOM 769 C C . GLY A 1 95 ? -5.541 19.038 34.825 1.00 43.03 95 GLY A C 1
ATOM 770 O O . GLY A 1 95 ? -4.548 18.392 34.497 1.00 43.03 95 GLY A O 1
ATOM 771 N N . LEU A 1 96 ? -6.217 18.755 35.943 1.00 49.66 96 LEU A N 1
ATOM 772 C CA . LEU A 1 96 ? -5.806 17.689 36.869 1.00 49.66 96 LEU A CA 1
ATOM 773 C C . LEU A 1 96 ? -6.074 16.302 36.274 1.00 49.66 96 LEU A C 1
ATOM 775 O O . LEU A 1 96 ? -5.189 15.453 36.283 1.00 49.66 96 LEU A O 1
ATOM 779 N N . ALA A 1 97 ? -7.245 16.105 35.662 1.00 56.00 97 ALA A N 1
ATOM 780 C CA . ALA A 1 97 ? -7.572 14.857 34.976 1.00 56.00 97 ALA A CA 1
ATOM 781 C C . ALA A 1 97 ? -6.654 14.598 33.770 1.00 56.00 97 ALA A C 1
ATOM 783 O O . ALA A 1 97 ? -6.282 13.453 33.524 1.00 56.00 97 ALA A O 1
ATOM 784 N N . THR A 1 98 ? -6.248 15.642 33.035 1.00 56.56 98 THR A N 1
ATOM 785 C CA . THR A 1 98 ? -5.297 15.491 31.925 1.00 56.56 98 THR A CA 1
ATOM 786 C C . THR A 1 98 ? -3.894 15.140 32.390 1.00 56.56 98 THR A C 1
ATOM 788 O O . THR A 1 98 ? -3.231 14.384 31.693 1.00 56.56 98 THR A O 1
ATOM 791 N N . ASN A 1 99 ? -3.443 15.646 33.542 1.00 63.22 99 ASN A N 1
ATOM 792 C CA . ASN A 1 99 ? -2.115 15.326 34.073 1.00 63.22 99 ASN A CA 1
ATOM 793 C C . ASN A 1 99 ? -2.057 13.888 34.603 1.00 63.22 99 ASN A C 1
ATOM 795 O O . ASN A 1 99 ? -1.150 13.152 34.234 1.00 63.22 99 ASN A O 1
ATOM 799 N N . GLU A 1 100 ? -3.068 13.449 35.358 1.00 64.69 100 GLU A N 1
ATOM 800 C CA . GLU A 1 100 ? -3.177 12.058 35.826 1.00 64.69 100 GLU A CA 1
ATOM 801 C C . GLU A 1 100 ? -3.309 11.075 34.648 1.00 64.69 100 GLU A C 1
ATOM 803 O O . GLU A 1 100 ? -2.687 10.013 34.625 1.00 64.69 100 GLU A O 1
ATOM 808 N N . LEU A 1 101 ? -4.082 11.444 33.619 1.00 62.09 101 LEU A N 1
ATOM 809 C CA . LEU A 1 101 ? -4.217 10.653 32.396 1.00 62.09 101 LEU A CA 1
ATOM 810 C C . LEU A 1 101 ? -2.923 10.640 31.576 1.00 62.09 101 LEU A C 1
ATOM 812 O O . LEU A 1 101 ? -2.566 9.599 31.027 1.00 62.09 101 LEU A O 1
ATOM 816 N N . ALA A 1 102 ? -2.221 11.771 31.488 1.00 70.81 102 ALA A N 1
ATOM 817 C CA . ALA A 1 102 ? -0.928 11.861 30.822 1.00 70.81 102 ALA A CA 1
ATOM 818 C C . ALA A 1 102 ? 0.109 10.996 31.541 1.00 70.81 102 ALA A C 1
ATOM 820 O O . ALA A 1 102 ? 0.826 10.258 30.875 1.00 70.81 102 ALA A O 1
ATOM 821 N N . GLU A 1 103 ? 0.136 11.006 32.872 1.00 72.12 103 GLU A N 1
ATOM 822 C CA . GLU A 1 103 ? 1.036 10.177 33.673 1.00 72.12 103 GLU A CA 1
ATOM 823 C C . GLU A 1 103 ? 0.711 8.681 33.533 1.00 72.12 103 GLU A C 1
ATOM 825 O O . GLU A 1 103 ? 1.610 7.869 33.303 1.00 72.12 103 GLU A O 1
ATOM 830 N N . ALA A 1 104 ? -0.575 8.312 33.528 1.00 70.06 104 ALA A N 1
ATOM 831 C CA . ALA A 1 104 ? -1.014 6.944 33.257 1.00 70.06 104 ALA A CA 1
ATOM 832 C C . ALA A 1 104 ? -0.664 6.481 31.827 1.00 70.06 104 ALA A C 1
ATOM 834 O O . ALA A 1 104 ? -0.204 5.354 31.630 1.00 70.06 104 ALA A O 1
ATOM 835 N N . LEU A 1 105 ? -0.831 7.349 30.822 1.00 65.00 105 LEU A N 1
ATOM 836 C CA . LEU A 1 105 ? -0.438 7.081 29.434 1.00 65.00 105 LEU A CA 1
ATOM 837 C C . LEU A 1 105 ? 1.081 6.967 29.286 1.00 65.00 105 LEU A C 1
ATOM 839 O O . LEU A 1 105 ? 1.548 6.082 28.573 1.00 65.00 105 LEU A O 1
ATOM 843 N N . GLN A 1 106 ? 1.854 7.813 29.969 1.00 73.75 106 GLN A N 1
ATOM 844 C CA . GLN A 1 106 ? 3.316 7.753 29.979 1.00 73.75 106 GLN A CA 1
ATOM 845 C C . GLN A 1 106 ? 3.802 6.454 30.635 1.00 73.75 106 GLN A C 1
ATOM 847 O O . GLN A 1 106 ? 4.719 5.813 30.124 1.00 73.75 106 GLN A O 1
ATOM 852 N N . GLY A 1 107 ? 3.147 6.022 31.717 1.00 67.12 107 GLY A N 1
ATOM 853 C CA . GLY A 1 107 ? 3.390 4.732 32.361 1.00 67.12 107 GLY A CA 1
ATOM 854 C C . GLY A 1 107 ? 3.094 3.550 31.436 1.00 67.12 107 GLY A C 1
ATOM 855 O O . GLY A 1 107 ? 3.907 2.634 31.331 1.00 67.12 107 GLY A O 1
ATOM 856 N N . LEU A 1 108 ? 1.980 3.595 30.696 1.00 66.69 108 LEU A N 1
ATOM 857 C CA . LEU A 1 108 ? 1.635 2.573 29.703 1.00 66.69 108 LEU A CA 1
ATOM 858 C C . LEU A 1 108 ? 2.573 2.575 28.492 1.00 66.69 108 LEU A C 1
ATOM 860 O O . LEU A 1 108 ? 2.879 1.503 27.980 1.00 66.69 108 LEU A O 1
ATOM 864 N N . LEU A 1 109 ? 3.039 3.741 28.039 1.00 60.28 109 LEU A N 1
ATOM 865 C CA . LEU A 1 109 ? 4.010 3.868 26.950 1.00 60.28 109 LEU A CA 1
ATOM 866 C C . LEU A 1 109 ? 5.383 3.340 27.361 1.00 60.28 109 LEU A C 1
ATOM 868 O O . LEU A 1 109 ? 5.970 2.584 26.602 1.00 60.28 109 LEU A O 1
ATOM 872 N N . ASN A 1 110 ? 5.861 3.655 28.566 1.00 61.53 110 ASN A N 1
ATOM 873 C CA . ASN A 1 110 ? 7.126 3.128 29.084 1.00 61.53 110 ASN A CA 1
ATOM 874 C C . ASN A 1 110 ? 7.058 1.614 29.333 1.00 61.53 110 ASN A C 1
ATOM 876 O O . ASN A 1 110 ? 8.005 0.895 29.024 1.00 61.53 110 ASN A O 1
ATOM 880 N N . GLU A 1 111 ? 5.928 1.107 29.832 1.00 61.06 111 GLU A N 1
ATOM 881 C CA . GLU A 1 111 ? 5.677 -0.333 29.949 1.00 61.06 111 GLU A CA 1
ATOM 882 C C . GLU A 1 111 ? 5.555 -0.989 28.566 1.00 61.06 111 GLU A C 1
ATOM 884 O O . GLU A 1 111 ? 6.035 -2.102 28.372 1.00 61.06 111 GLU A O 1
ATOM 889 N N . ALA A 1 112 ? 4.954 -0.319 27.580 1.00 55.56 112 ALA A N 1
ATOM 890 C CA . ALA A 1 112 ? 4.893 -0.798 26.205 1.00 55.56 112 ALA A CA 1
ATOM 891 C C . ALA A 1 112 ? 6.274 -0.802 25.547 1.00 55.56 112 ALA A C 1
ATOM 893 O O . ALA A 1 112 ? 6.576 -1.762 24.857 1.00 55.56 112 ALA A O 1
ATOM 894 N N . ASP A 1 113 ? 7.131 0.187 25.794 1.00 54.34 113 ASP A N 1
ATOM 895 C CA . ASP A 1 113 ? 8.494 0.244 25.256 1.00 54.34 113 ASP A CA 1
ATOM 896 C C . ASP A 1 113 ? 9.400 -0.794 25.935 1.00 54.34 113 ASP A C 1
ATOM 898 O O . ASP A 1 113 ? 10.157 -1.501 25.273 1.00 54.34 113 ASP A O 1
ATOM 902 N N . ALA A 1 114 ? 9.235 -1.011 27.245 1.00 54.25 114 ALA A N 1
ATOM 903 C CA . ALA A 1 114 ? 9.878 -2.109 27.965 1.00 54.25 114 ALA A CA 1
ATOM 904 C C . ALA A 1 114 ? 9.367 -3.479 27.487 1.00 54.25 114 ALA A C 1
ATOM 906 O O . ALA A 1 114 ? 10.153 -4.410 27.315 1.00 54.25 114 ALA A O 1
ATOM 907 N N . ARG A 1 115 ? 8.065 -3.616 27.199 1.00 49.53 115 ARG A N 1
ATOM 908 C CA . ARG A 1 115 ? 7.479 -4.822 26.594 1.00 49.53 115 ARG A CA 1
ATOM 909 C C . ARG A 1 115 ? 7.873 -4.993 25.142 1.00 49.53 115 ARG A C 1
ATOM 911 O O . ARG A 1 115 ? 7.998 -6.133 24.733 1.00 49.53 115 ARG A O 1
ATOM 918 N N . VAL A 1 116 ? 8.077 -3.938 24.364 1.00 52.66 116 VAL A N 1
ATOM 919 C CA . VAL A 1 116 ? 8.535 -4.000 22.969 1.00 52.66 116 VAL A CA 1
ATOM 920 C C . VAL A 1 116 ? 10.019 -4.364 22.943 1.00 52.66 116 VAL A C 1
ATOM 922 O O . VAL A 1 116 ? 10.384 -5.294 22.227 1.00 52.66 116 VAL A O 1
ATOM 925 N N . GLY A 1 117 ? 10.839 -3.772 23.816 1.00 46.78 117 GLY A N 1
ATOM 926 C CA . GLY A 1 117 ? 12.237 -4.147 24.035 1.00 46.78 117 GLY A CA 1
ATOM 927 C C . GLY A 1 117 ? 12.403 -5.594 24.511 1.00 46.78 117 GLY A C 1
ATOM 928 O O . GLY A 1 117 ? 13.193 -6.342 23.945 1.00 46.78 117 GLY A O 1
ATOM 929 N N . LEU A 1 118 ? 11.585 -6.049 25.467 1.00 47.25 118 LEU A N 1
ATOM 930 C CA . LEU A 1 118 ? 11.588 -7.441 25.943 1.00 47.25 118 LEU A CA 1
ATOM 931 C C . LEU A 1 118 ? 10.865 -8.415 24.989 1.00 47.25 118 LEU A C 1
ATOM 933 O O . LEU A 1 118 ? 11.166 -9.610 24.985 1.00 47.25 118 LEU A O 1
ATOM 937 N N . SER A 1 119 ? 9.924 -7.947 24.160 1.00 46.44 119 SER A N 1
ATOM 938 C CA . SER A 1 119 ? 9.181 -8.763 23.183 1.00 46.44 119 SER A CA 1
ATOM 939 C C . SER A 1 119 ? 9.986 -9.030 21.919 1.00 46.44 119 SER A C 1
ATOM 941 O O . SER A 1 119 ? 9.655 -9.987 21.220 1.00 46.44 119 SER A O 1
ATOM 943 N N . VAL A 1 120 ? 11.000 -8.232 21.588 1.00 47.06 120 VAL A N 1
ATOM 944 C CA . VAL A 1 120 ? 11.880 -8.552 20.456 1.00 47.06 120 VAL A CA 1
ATOM 945 C C . VAL A 1 120 ? 12.760 -9.766 20.788 1.00 47.06 120 VAL A C 1
ATOM 947 O O . VAL A 1 120 ? 13.027 -10.576 19.904 1.00 47.06 120 VAL A O 1
ATOM 950 N N . GLU A 1 121 ? 13.097 -9.984 22.065 1.00 46.59 121 GLU A N 1
ATOM 951 C CA . GLU A 1 121 ? 13.967 -11.093 22.487 1.00 46.59 121 GLU A CA 1
ATOM 952 C C . GLU A 1 121 ? 13.222 -12.327 23.045 1.00 46.59 121 GLU A C 1
ATOM 954 O O . GLU A 1 121 ? 13.737 -13.440 22.950 1.00 46.59 121 GLU A O 1
ATOM 959 N N . LYS A 1 122 ? 11.989 -12.199 23.574 1.00 47.56 122 LYS A N 1
ATOM 960 C CA . LYS A 1 122 ? 11.225 -13.340 24.152 1.00 47.56 122 LYS A CA 1
ATOM 961 C C . LYS A 1 122 ? 10.156 -13.977 23.260 1.00 47.56 122 LYS A C 1
ATOM 963 O O . LYS A 1 122 ? 9.488 -14.918 23.686 1.00 47.56 122 LYS A O 1
ATOM 968 N N . LYS A 1 123 ? 9.991 -13.541 22.011 1.00 49.56 123 LYS A N 1
ATOM 969 C CA . LYS A 1 123 ? 8.949 -14.051 21.092 1.00 49.56 123 LYS A CA 1
ATOM 970 C C . LYS A 1 123 ? 9.381 -15.271 20.274 1.00 49.56 123 LYS A C 1
ATOM 972 O O . LYS A 1 123 ? 8.860 -15.512 19.193 1.00 49.56 123 LYS A O 1
ATOM 977 N N . ALA A 1 124 ? 10.322 -16.056 20.793 1.00 52.56 124 ALA A N 1
ATOM 978 C CA . ALA A 1 124 ? 10.704 -17.331 20.192 1.00 52.56 124 ALA A CA 1
ATOM 979 C C . ALA A 1 124 ? 9.777 -18.499 20.598 1.00 52.56 124 ALA A C 1
ATOM 981 O O . ALA A 1 124 ? 9.909 -19.580 20.032 1.00 52.56 124 ALA A O 1
ATOM 982 N N . SER A 1 125 ? 8.844 -18.319 21.550 1.00 58.16 125 SER A N 1
ATOM 983 C CA . SER A 1 125 ? 8.038 -19.440 22.078 1.00 58.16 125 SER A CA 1
ATOM 984 C C . SER A 1 125 ? 6.524 -19.225 22.192 1.00 58.16 125 SER A C 1
ATOM 986 O O . SER A 1 125 ? 5.817 -20.195 22.457 1.00 58.16 125 SER A O 1
ATOM 988 N N . VAL A 1 126 ? 5.992 -18.015 21.971 1.00 68.06 126 VAL A N 1
ATOM 989 C CA . VAL A 1 126 ? 4.539 -17.767 22.058 1.00 68.06 126 VAL A CA 1
ATOM 990 C C . VAL A 1 126 ? 3.963 -17.529 20.668 1.00 68.06 126 VAL A C 1
ATOM 992 O O . VAL A 1 126 ? 4.045 -16.432 20.116 1.00 68.06 126 VAL A O 1
ATOM 995 N N . ILE A 1 127 ? 3.388 -18.592 20.108 1.00 73.31 127 ILE A N 1
ATOM 996 C CA . ILE A 1 127 ? 2.649 -18.573 18.847 1.00 73.31 127 ILE A CA 1
ATOM 997 C C . ILE A 1 127 ? 1.217 -18.063 19.140 1.00 73.31 127 ILE A C 1
ATOM 999 O O . ILE A 1 127 ? 0.550 -18.626 20.011 1.00 73.31 127 ILE A O 1
ATOM 1003 N N . PRO A 1 128 ? 0.729 -17.000 18.470 1.00 82.12 128 PRO A N 1
ATOM 1004 C CA . PRO A 1 128 ? -0.641 -16.499 18.646 1.00 82.12 128 PRO A CA 1
ATOM 1005 C C . PRO A 1 128 ? -1.691 -17.518 18.161 1.00 82.12 128 PRO A C 1
ATOM 1007 O O . PRO A 1 128 ? -1.360 -18.463 17.453 1.00 82.12 128 PRO A O 1
ATOM 1010 N N . ARG A 1 129 ? -2.969 -17.361 18.526 1.00 87.44 129 ARG A N 1
ATOM 1011 C CA . ARG A 1 129 ? -4.070 -18.210 18.018 1.00 87.44 129 ARG A CA 1
ATOM 1012 C C . ARG A 1 129 ? -4.665 -17.606 16.739 1.00 87.44 129 ARG A C 1
ATOM 1014 O O . ARG A 1 129 ? -4.711 -16.386 16.642 1.00 87.44 129 ARG A O 1
ATOM 1021 N N . CYS A 1 130 ? -5.104 -18.447 15.803 1.00 89.19 130 CYS A N 1
ATOM 1022 C CA . CYS A 1 130 ? -5.842 -18.031 14.605 1.00 89.19 130 C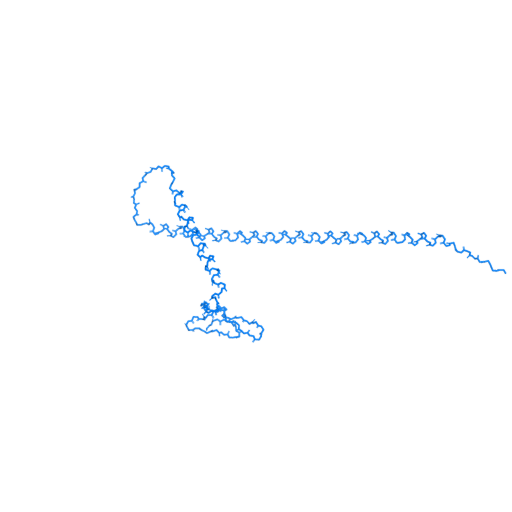YS A CA 1
ATOM 1023 C C . CYS A 1 130 ? -7.322 -18.386 14.681 1.00 89.19 130 CYS A C 1
ATOM 1025 O O . CYS A 1 130 ? -7.692 -19.444 15.207 1.00 89.19 130 CYS A O 1
ATOM 1027 N N . ASP A 1 131 ? -8.123 -17.547 14.038 1.00 86.25 131 ASP A N 1
ATOM 1028 C CA . ASP A 1 131 ? -9.52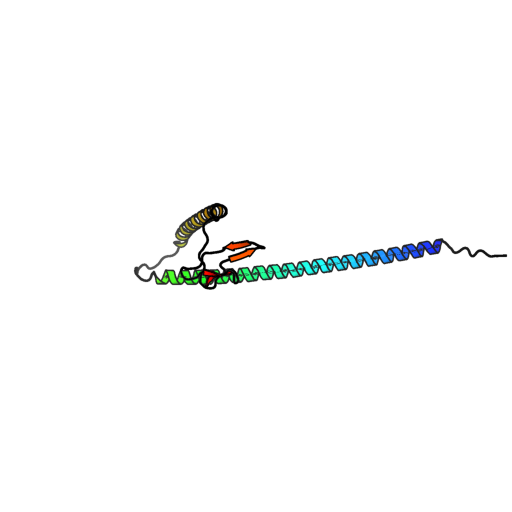4 -17.802 13.750 1.00 86.25 131 ASP A CA 1
ATOM 1029 C C . ASP A 1 131 ? -9.693 -18.747 12.546 1.00 86.25 131 ASP A C 1
ATOM 1031 O O . ASP A 1 131 ? -8.764 -19.055 11.786 1.00 86.25 131 ASP A O 1
ATOM 1035 N N . VAL A 1 132 ? -10.912 -19.256 12.371 1.00 87.38 132 VAL A N 1
ATOM 1036 C CA . VAL A 1 132 ? -11.249 -20.162 11.266 1.00 87.38 132 VAL A CA 1
ATOM 1037 C C . VAL A 1 132 ? -11.125 -19.419 9.932 1.00 87.38 132 VAL A C 1
ATOM 1039 O O . VAL A 1 132 ? -11.696 -18.349 9.744 1.00 87.38 132 VAL A O 1
ATOM 1042 N N . GLY A 1 133 ? -10.389 -19.991 8.978 1.00 86.31 133 GLY A N 1
ATOM 1043 C CA . GLY A 1 133 ? -10.163 -19.417 7.648 1.00 86.31 133 GLY A CA 1
ATOM 1044 C C . GLY A 1 133 ? -8.952 -18.481 7.527 1.00 86.31 133 GLY A C 1
ATOM 1045 O O . GLY A 1 133 ? -8.594 -18.106 6.398 1.00 86.31 133 GLY A O 1
ATOM 1046 N N . GLU A 1 134 ? -8.288 -18.144 8.639 1.00 88.69 134 GLU A N 1
ATOM 1047 C CA . GLU A 1 134 ? -7.070 -17.326 8.660 1.00 88.69 134 GLU A CA 1
ATOM 1048 C C . GLU A 1 134 ? -5.825 -18.099 8.212 1.00 88.69 134 GLU A C 1
ATOM 1050 O O . GLU A 1 134 ? -5.792 -19.333 8.229 1.00 88.69 134 GLU A O 1
ATOM 1055 N N . ARG A 1 135 ? -4.776 -17.373 7.791 1.00 90.19 135 ARG A N 1
ATOM 1056 C CA . ARG A 1 135 ? -3.497 -17.988 7.403 1.00 90.19 135 ARG A CA 1
ATOM 1057 C C . ARG A 1 135 ? -2.715 -18.429 8.635 1.00 90.19 135 ARG A C 1
ATOM 1059 O O . ARG A 1 135 ? -2.259 -17.598 9.409 1.00 90.19 135 ARG A O 1
ATOM 1066 N N . CYS A 1 136 ? -2.465 -19.728 8.736 1.00 92.75 136 CYS A N 1
ATOM 1067 C CA . CYS A 1 136 ? -1.753 -20.339 9.856 1.00 92.75 136 CYS A CA 1
ATOM 1068 C C . CYS A 1 136 ? -0.285 -20.646 9.604 1.00 92.75 136 CYS A C 1
ATOM 1070 O O . CYS A 1 136 ? 0.471 -20.919 10.540 1.00 92.75 136 CYS A O 1
ATOM 1072 N N . ALA A 1 137 ? 0.141 -20.584 8.348 1.00 92.44 137 ALA A N 1
ATOM 1073 C CA . ALA A 1 137 ? 1.520 -20.811 7.977 1.00 92.44 137 ALA A CA 1
ATOM 1074 C C . ALA A 1 137 ? 1.917 -19.970 6.761 1.00 92.44 137 ALA A C 1
ATOM 1076 O O . ALA A 1 137 ? 1.082 -19.448 6.021 1.00 92.44 137 ALA A O 1
ATOM 1077 N N . MET A 1 138 ? 3.220 -19.858 6.535 1.00 89.56 138 MET A N 1
ATOM 1078 C CA . MET A 1 138 ? 3.788 -19.282 5.324 1.00 89.56 138 MET A CA 1
ATOM 1079 C C . MET A 1 138 ? 4.891 -20.184 4.781 1.00 89.56 138 MET A C 1
ATOM 1081 O O . MET A 1 138 ? 5.673 -20.766 5.534 1.00 89.56 138 MET A O 1
ATOM 1085 N N . LYS A 1 139 ? 4.963 -20.307 3.456 1.00 89.19 139 LYS A N 1
ATOM 1086 C CA . LYS A 1 139 ? 6.026 -21.059 2.792 1.00 89.19 139 LYS A CA 1
ATOM 1087 C C . LYS A 1 139 ? 7.188 -20.123 2.492 1.00 89.19 139 LYS A C 1
ATOM 1089 O O . LYS A 1 139 ? 7.021 -19.153 1.757 1.00 89.19 139 LYS A O 1
ATOM 1094 N N . HIS A 1 140 ? 8.361 -20.443 3.024 1.00 83.12 140 HIS A N 1
ATOM 1095 C CA . HIS A 1 140 ? 9.601 -19.752 2.701 1.00 83.12 140 HIS A CA 1
ATOM 1096 C C . HIS A 1 140 ? 10.602 -20.779 2.158 1.00 83.12 140 HIS A C 1
ATOM 1098 O O . HIS A 1 140 ? 11.232 -21.535 2.900 1.00 83.12 140 HIS A O 1
ATOM 1104 N N . GLY A 1 141 ? 10.680 -20.873 0.827 1.00 84.81 141 GLY A N 1
ATOM 1105 C CA . GLY A 1 141 ? 11.485 -21.884 0.139 1.00 84.81 141 GLY A CA 1
ATOM 1106 C C . GLY A 1 141 ? 11.038 -23.322 0.474 1.00 84.81 141 GLY A C 1
ATOM 1107 O O . GLY A 1 141 ? 9.851 -23.632 0.330 1.00 84.81 141 GLY A O 1
ATOM 1108 N N . PRO A 1 142 ? 11.953 -24.218 0.895 1.00 85.94 142 PRO A N 1
ATOM 1109 C CA . PRO A 1 142 ? 11.629 -25.603 1.244 1.00 85.94 142 PRO A CA 1
ATOM 1110 C C . PRO A 1 142 ? 11.030 -25.765 2.652 1.00 85.94 142 PRO A C 1
ATOM 1112 O O . PRO A 1 142 ? 10.622 -26.867 3.008 1.00 85.94 142 PRO A O 1
ATOM 1115 N N . ARG A 1 143 ? 10.989 -24.704 3.470 1.00 83.81 143 ARG A N 1
ATOM 1116 C CA . ARG A 1 143 ? 10.497 -24.758 4.853 1.00 83.81 143 ARG A CA 1
ATOM 1117 C C . ARG A 1 143 ? 9.159 -24.028 4.987 1.00 83.81 143 ARG A C 1
ATOM 1119 O O . ARG A 1 143 ? 8.903 -23.032 4.310 1.00 83.81 143 ARG A O 1
ATOM 1126 N N . ILE A 1 144 ? 8.305 -24.534 5.873 1.00 87.12 144 ILE A N 1
ATOM 1127 C CA . ILE A 1 144 ? 7.008 -23.937 6.210 1.00 87.12 144 ILE A CA 1
ATOM 1128 C C . ILE A 1 144 ?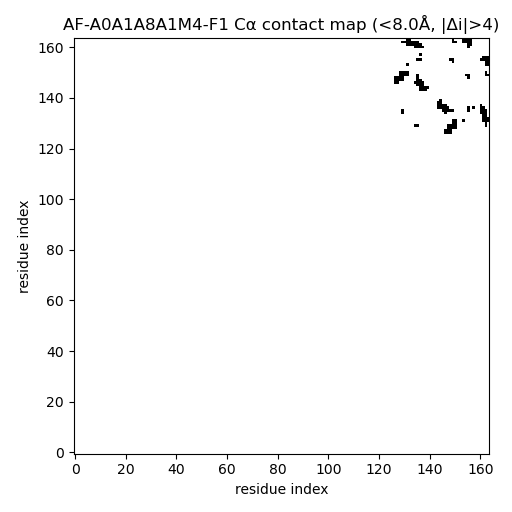 7.114 -23.372 7.626 1.00 87.12 144 ILE A C 1
ATOM 1130 O O . ILE A 1 144 ? 7.380 -24.115 8.568 1.00 87.12 144 ILE A O 1
ATOM 1134 N N . GLY A 1 145 ? 6.942 -22.058 7.763 1.00 87.06 145 GLY A N 1
ATOM 1135 C CA . GLY A 1 145 ? 6.916 -21.371 9.053 1.00 87.06 145 GLY A CA 1
ATOM 1136 C C . GLY A 1 145 ? 5.488 -21.269 9.578 1.00 87.06 145 GLY A C 1
ATOM 1137 O O . GLY A 1 145 ? 4.594 -20.863 8.834 1.00 87.06 145 GLY A O 1
ATOM 1138 N N . ARG A 1 146 ? 5.266 -21.641 10.842 1.00 87.38 146 ARG A N 1
ATOM 1139 C CA . ARG A 1 146 ? 3.966 -21.505 11.515 1.00 87.38 146 ARG A CA 1
ATOM 1140 C C . ARG A 1 146 ? 3.794 -20.068 12.013 1.00 87.38 146 ARG A C 1
ATOM 1142 O O . ARG A 1 146 ? 4.720 -19.524 12.605 1.00 87.38 146 ARG A O 1
ATOM 1149 N N . LEU A 1 147 ? 2.631 -19.470 11.767 1.00 87.38 147 LEU A N 1
ATOM 1150 C CA . LEU A 1 147 ? 2.308 -18.099 12.186 1.00 87.38 147 LEU A CA 1
ATOM 1151 C C . LEU A 1 147 ? 1.452 -18.074 13.454 1.00 87.38 147 LEU A C 1
ATOM 1153 O O . LEU A 1 147 ? 1.617 -17.186 14.284 1.00 87.38 147 LEU A O 1
ATOM 1157 N N . CYS A 1 148 ? 0.559 -19.049 13.599 1.00 88.81 148 CYS A N 1
ATOM 1158 C CA . CYS A 1 148 ? -0.389 -19.152 14.699 1.00 88.81 148 CYS A CA 1
ATOM 1159 C C . CYS A 1 148 ? -0.827 -20.617 14.908 1.00 88.81 148 CYS A C 1
ATOM 1161 O O . CYS A 1 148 ? -0.641 -21.470 14.031 1.00 88.81 148 CYS A O 1
ATOM 1163 N N . ASP A 1 149 ? -1.462 -20.895 16.042 1.00 90.88 149 ASP A N 1
ATOM 1164 C CA . ASP A 1 149 ? -2.148 -22.154 16.316 1.00 90.88 149 ASP A 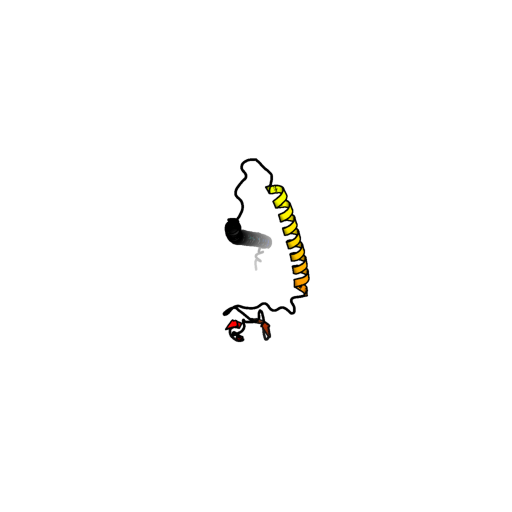CA 1
ATOM 1165 C C . ASP A 1 149 ? -3.647 -22.018 16.027 1.00 90.88 149 ASP A C 1
ATOM 1167 O O . ASP A 1 149 ? -4.308 -21.108 16.525 1.00 90.88 149 ASP A O 1
ATOM 1171 N N . CYS A 1 150 ? -4.201 -22.939 15.239 1.00 91.75 150 CYS A N 1
ATOM 1172 C CA . CYS A 1 150 ? -5.630 -22.955 14.937 1.00 91.75 150 CYS A CA 1
ATOM 1173 C C . CYS A 1 150 ? -6.476 -23.235 16.190 1.00 91.75 150 CYS A C 1
ATOM 1175 O O . CYS A 1 150 ? -6.038 -23.927 17.117 1.00 91.75 150 CYS A O 1
ATOM 1177 N N . LEU A 1 151 ? -7.703 -22.709 16.215 1.00 88.56 151 LEU A N 1
ATOM 1178 C CA . LEU A 1 151 ? -8.660 -22.952 17.293 1.00 88.56 151 LEU A CA 1
ATOM 1179 C C . LEU A 1 151 ? -8.952 -24.456 17.467 1.00 88.56 151 LEU A C 1
ATOM 1181 O O . LEU A 1 151 ? -8.953 -25.217 16.496 1.00 88.56 151 LEU A O 1
ATOM 1185 N N . ARG A 1 152 ? -9.245 -24.892 18.704 1.00 82.75 152 ARG A N 1
ATOM 1186 C CA . ARG A 1 152 ? -9.616 -26.291 19.005 1.00 82.75 152 ARG A CA 1
ATOM 1187 C C . ARG A 1 152 ? -10.786 -26.718 18.113 1.00 82.75 152 ARG A C 1
ATOM 1189 O O . ARG A 1 152 ? -11.866 -26.154 18.224 1.00 82.75 152 ARG A O 1
ATOM 1196 N N . GLY A 1 153 ? -10.555 -27.723 17.268 1.00 83.25 153 GLY A N 1
ATOM 1197 C CA . GLY A 1 153 ? -11.526 -28.212 16.280 1.00 83.25 153 GLY A CA 1
ATOM 1198 C C . GLY A 1 153 ? -11.172 -27.885 14.827 1.00 83.25 153 GLY A C 1
ATOM 1199 O O . GLY A 1 153 ? -11.798 -28.438 13.935 1.00 83.25 153 GLY A O 1
ATOM 1200 N N . THR A 1 154 ? -10.145 -27.063 14.595 1.00 88.06 154 THR A N 1
ATOM 1201 C CA . THR A 1 154 ? -9.589 -26.770 13.265 1.00 88.06 154 THR A CA 1
ATOM 1202 C C . THR A 1 154 ? -8.101 -27.111 13.213 1.00 88.06 154 THR A C 1
ATOM 1204 O O . THR A 1 154 ? -7.404 -27.093 14.232 1.00 88.06 154 THR A O 1
ATOM 1207 N N . ALA A 1 155 ? -7.598 -27.445 12.031 1.00 90.44 155 ALA A N 1
ATOM 1208 C CA . ALA A 1 155 ? -6.207 -27.778 11.775 1.00 90.44 155 ALA A CA 1
ATOM 1209 C C . ALA A 1 155 ? -5.623 -26.881 10.679 1.00 90.44 155 ALA A C 1
ATOM 1211 O O . ALA A 1 155 ? -6.307 -26.413 9.772 1.00 90.44 155 ALA A O 1
ATOM 1212 N N . CYS A 1 156 ? -4.314 -26.647 10.757 1.00 92.75 156 CYS A N 1
ATOM 1213 C CA . CYS A 1 156 ? -3.607 -25.889 9.735 1.00 92.75 156 CYS A CA 1
ATOM 1214 C C . CYS A 1 156 ? -3.335 -26.784 8.524 1.00 92.75 156 CYS A C 1
ATOM 1216 O O . CYS A 1 156 ? -2.576 -27.750 8.628 1.00 92.75 156 CYS A O 1
ATOM 1218 N N . ASN A 1 157 ? -3.908 -26.460 7.368 1.00 91.75 157 ASN A N 1
ATOM 1219 C CA . ASN A 1 157 ? -3.605 -27.174 6.132 1.00 91.75 157 ASN A CA 1
ATOM 1220 C C . ASN A 1 157 ? -2.289 -26.704 5.521 1.00 91.75 157 ASN A C 1
ATOM 1222 O O . ASN A 1 157 ? -2.061 -25.512 5.355 1.00 91.75 157 ASN A O 1
ATOM 1226 N N . THR A 1 158 ? -1.440 -27.645 5.122 1.00 86.25 158 THR A N 1
ATOM 1227 C CA . THR A 1 158 ? -0.106 -27.384 4.562 1.00 86.25 158 THR A CA 1
ATOM 1228 C C . THR A 1 158 ? -0.099 -26.936 3.093 1.00 86.25 158 THR A C 1
ATOM 1230 O O . THR A 1 158 ? 0.854 -26.291 2.663 1.00 86.25 158 THR A O 1
ATOM 1233 N N . PHE A 1 159 ? -1.147 -27.236 2.326 1.00 86.75 159 PHE A N 1
ATOM 1234 C CA . PHE A 1 159 ? -1.389 -26.773 0.955 1.00 86.75 159 PHE A CA 1
ATOM 1235 C C . PHE A 1 159 ? -1.950 -25.344 0.901 1.00 86.75 159 PHE A C 1
ATOM 1237 O O . PHE A 1 159 ? -1.420 -24.502 0.181 1.00 86.75 159 PHE A O 1
ATOM 1244 N N . PHE A 1 160 ? -3.014 -25.057 1.660 1.00 90.94 160 PHE A N 1
ATOM 1245 C CA . PHE A 1 160 ? -3.684 -23.750 1.686 1.00 90.94 160 PHE A CA 1
ATOM 1246 C C . PHE A 1 160 ? -3.091 -22.791 2.715 1.00 90.94 160 PHE A C 1
ATOM 1248 O O . PHE A 1 160 ? -3.335 -21.586 2.635 1.00 90.94 160 PHE A O 1
ATOM 1255 N N . LEU A 1 161 ? -2.313 -23.317 3.666 1.00 92.75 161 LEU A N 1
ATOM 1256 C CA . LEU A 1 161 ? -1.704 -22.574 4.765 1.00 92.75 161 LEU A CA 1
ATOM 1257 C C . LEU A 1 161 ? -2.745 -21.818 5.602 1.00 92.75 161 LEU A C 1
ATOM 1259 O O . LEU A 1 161 ? -2.476 -20.712 6.068 1.00 92.75 161 LEU A O 1
ATOM 1263 N N . ARG A 1 162 ? -3.940 -22.402 5.765 1.00 93.00 162 ARG A N 1
ATOM 1264 C CA . ARG A 1 162 ? -5.088 -21.832 6.490 1.00 93.00 162 ARG A CA 1
ATOM 1265 C C . ARG A 1 162 ? -5.688 -22.810 7.499 1.00 93.00 162 ARG A C 1
ATOM 1267 O O . ARG A 1 162 ? -5.564 -24.019 7.307 1.00 93.00 162 ARG A O 1
ATOM 1274 N N . CYS A 1 163 ? -6.329 -22.274 8.539 1.00 92.44 163 CYS A N 1
ATOM 1275 C CA . CYS A 1 163 ? -7.082 -23.048 9.527 1.00 92.44 163 CYS A CA 1
ATOM 1276 C C . CYS A 1 163 ? -8.465 -23.424 8.993 1.00 92.44 163 CYS A C 1
ATOM 1278 O O . CYS A 1 163 ? -9.228 -22.533 8.616 1.00 92.44 163 CYS A O 1
ATOM 1280 N N . TYR A 1 164 ? -8.801 -24.711 8.997 1.00 88.25 164 TYR A N 1
ATOM 1281 C CA . TYR A 1 164 ? -10.161 -25.208 8.773 1.00 88.25 164 TYR A CA 1
ATOM 1282 C C . TYR A 1 164 ? -10.423 -26.485 9.568 1.00 88.25 164 TYR A C 1
ATOM 1284 O O . TYR A 1 164 ? -9.442 -27.100 10.046 1.00 88.25 164 TYR A O 1
#

Nearest PDB structures (foldseek):
  1hy9-assembly1_A  TM=8.781E-01  e=1.000E-03  Homo sapiens
  8uu8-assembly1_v  TM=3.180E-01  e=3.544E+00  Listeria monocytogenes EGD-e

Secondary structure (DSSP, 8-state):
--------HHHHHHHHHHHHHHHHHHHHHHHHHHHHHHHHHHHHHHHHHHHHHHHHHHHHHHHHHHHHHHHHHHHHHTT-SS--------S-SHHHHHHHHHHHHHHHHHHHHHHHHHHHHHTTS-PPEE-TTSB-EEEETTEEEE--EEPTT--B-TTT-BB-

Organism: Nothobranchius furzeri (NCBI:txid105023)

Foldseek 3Di:
DDDPPPPDPVVVVVVVVVVVVVVVVVVVVVVVVVVVVVVVVVVVVVVVVVVVVVVVVVVVVVVVVVVVVVVVVVVVVVVPDDDDDDDDDDDDPPVVVVVVVVVVVVVVVVVVVVCVVVCVPPVPPDAAEDEAFDQQWDDDDPDIGGRHHYDVPWDQDPVVNGTD

Sequence (164 aa):
MRKKVKCNKKKKGHWRNKKEHKQLKSDTTEEEIREAKTIFSISVNLKIFSLFLVMESLRAVVYLSVFLSLMTSVCQGERSSENQLQSVSDEPVFGLATNELAEALQGLLNEADARVGLSVEKKASVIPRCDVGERCAMKHGPRIGRLCDCLRGTACNTFFLRCY

Mean predicted aligned error: 21.55 Å

Radius of gyration: 36.76 Å; Cα contacts (8 Å, |Δi|>4): 78; chains: 1; bounding box: 82×56×109 Å

pLDDT: mean 71.04, std 17.83, range [31.86, 93.0]

InterPro domains:
  IPR009106 CART satiety factor [PF06373] (98-164)
  IPR009106 CART satiety factor [PTHR16655] (53-164)
  IPR036722 CART, C-terminal domain superfamily [G3DSA:4.10.40.30] (125-164)
  IPR036722 CART, C-terminal domain superfamily [SSF64546] (125-164)

Solvent-accessible surface area (backbone atoms only — not comparable to full-atom values): 9676 Å² total; per-residue (Å²): 139,84,84,79,80,78,74,64,66,72,59,59,53,56,58,48,55,56,48,53,59,49,52,54,54,51,54,53,53,56,49,52,53,51,50,52,52,49,53,51,51,51,54,51,52,52,51,52,51,50,52,50,53,50,53,52,50,51,51,51,51,52,51,50,51,51,49,52,50,51,51,53,53,54,59,53,68,72,59,78,71,86,78,87,86,84,83,90,82,82,86,75,72,64,63,59,57,49,49,56,49,48,51,53,49,50,52,50,48,52,52,46,49,51,47,51,62,49,45,73,75,61,60,86,78,70,68,47,78,35,59,85,70,36,72,22,38,46,78,59,85,97,45,75,46,77,61,31,44,45,47,94,93,35,45,66,37,87,88,80,20,24,14,81